Protein AF-A0A2V7EBF0-F1 (afdb_monomer)

Structure (mmCIF, N/CA/C/O backbone):
data_AF-A0A2V7EBF0-F1
#
_entry.id   AF-A0A2V7EBF0-F1
#
loop_
_atom_site.group_PDB
_atom_site.id
_atom_site.type_symbol
_atom_site.label_atom_id
_atom_site.label_alt_id
_atom_site.label_comp_id
_atom_site.label_asym_id
_atom_site.label_entity_id
_atom_site.label_seq_id
_atom_site.pdbx_PDB_ins_code
_atom_site.Cartn_x
_atom_site.Cartn_y
_atom_site.Cartn_z
_atom_site.occupancy
_atom_site.B_iso_or_equiv
_atom_site.auth_seq_id
_atom_site.auth_comp_id
_atom_site.auth_asym_id
_atom_site.auth_atom_id
_atom_site.pdbx_PDB_model_num
ATOM 1 N N . GLN A 1 1 ? -10.349 8.823 16.356 1.00 58.47 1 GLN A N 1
ATOM 2 C CA . GLN A 1 1 ? -10.720 7.522 15.749 1.00 58.47 1 GLN A CA 1
ATOM 3 C C . GLN A 1 1 ? -12.166 7.590 15.266 1.00 58.47 1 GLN A C 1
ATOM 5 O O . GLN A 1 1 ? -12.967 8.247 15.921 1.00 58.47 1 GLN A O 1
ATOM 10 N N . GLN A 1 2 ? -12.512 6.969 14.133 1.00 60.91 2 GLN A N 1
ATOM 11 C CA . GLN A 1 2 ? -13.850 7.128 13.535 1.00 60.91 2 GLN A CA 1
ATOM 12 C C . GLN A 1 2 ? -14.966 6.592 14.452 1.00 60.91 2 GLN A C 1
ATOM 14 O O . GLN A 1 2 ? -15.950 7.293 14.672 1.00 60.91 2 GLN A O 1
ATOM 19 N N . LEU A 1 3 ? -14.781 5.398 15.029 1.00 67.81 3 LEU A N 1
ATOM 20 C CA . LEU A 1 3 ? -15.836 4.668 15.744 1.00 67.81 3 LEU A CA 1
ATOM 21 C C . LEU A 1 3 ? -16.096 5.156 17.182 1.00 67.81 3 LEU A C 1
ATOM 23 O O . LEU A 1 3 ? -17.228 5.104 17.645 1.00 67.81 3 LEU A O 1
ATOM 27 N N . PHE A 1 4 ? -15.072 5.664 17.875 1.00 64.25 4 PHE A N 1
ATOM 28 C CA . PHE A 1 4 ? -15.153 5.979 19.313 1.00 64.25 4 PHE A CA 1
ATOM 29 C C . PHE A 1 4 ? -14.936 7.462 19.655 1.00 64.25 4 PHE A C 1
ATOM 31 O O . PHE A 1 4 ? -15.162 7.862 20.787 1.00 64.25 4 PHE A O 1
ATOM 38 N N . GLU A 1 5 ? -14.532 8.296 18.689 1.00 69.38 5 GLU A N 1
ATOM 39 C CA . GLU A 1 5 ? -14.191 9.716 18.920 1.00 69.38 5 GLU A CA 1
ATOM 40 C C . GLU A 1 5 ? -14.961 10.666 17.987 1.00 69.38 5 GLU A C 1
ATOM 42 O O . GLU A 1 5 ? -14.465 11.734 17.624 1.00 69.38 5 GLU A O 1
ATOM 47 N N . GLY A 1 6 ? -16.141 10.255 17.510 1.00 72.06 6 GLY A N 1
ATOM 48 C CA . GLY A 1 6 ? -17.023 11.101 16.694 1.00 72.06 6 GLY A CA 1
ATOM 49 C C . GLY A 1 6 ? -16.364 11.677 15.435 1.00 72.06 6 GLY A C 1
ATOM 50 O O . GLY A 1 6 ? -16.620 12.824 15.083 1.00 72.06 6 GLY A O 1
ATOM 51 N N . LYS A 1 7 ? -15.468 10.918 14.785 1.00 76.25 7 LYS A N 1
ATOM 52 C CA . LYS A 1 7 ? -14.666 11.368 13.626 1.00 76.25 7 LYS A CA 1
ATOM 53 C C . LYS A 1 7 ? -13.764 12.588 13.884 1.00 76.25 7 LYS A C 1
ATOM 55 O O . LYS A 1 7 ? -13.317 13.241 12.943 1.00 76.25 7 LYS A O 1
ATOM 60 N N . ARG A 1 8 ? 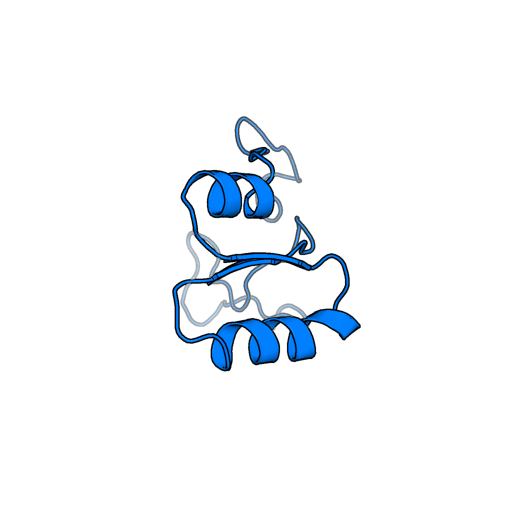-13.428 12.897 15.140 1.00 79.31 8 ARG A N 1
ATOM 61 C CA . ARG A 1 8 ? -12.458 13.952 15.456 1.00 79.31 8 ARG A CA 1
ATOM 62 C C . ARG A 1 8 ? -11.033 13.441 15.237 1.00 79.31 8 ARG A C 1
ATOM 64 O O . ARG A 1 8 ? -10.414 12.847 16.122 1.00 79.31 8 ARG A O 1
ATOM 71 N N . TYR A 1 9 ? -10.527 13.629 14.024 1.00 79.06 9 TYR A N 1
ATOM 72 C CA . TYR A 1 9 ? -9.169 13.250 13.636 1.00 79.06 9 TYR A CA 1
ATOM 73 C C . TYR A 1 9 ? -8.165 14.324 14.076 1.00 79.06 9 TYR A C 1
ATOM 75 O O . TYR A 1 9 ? -8.206 15.451 13.594 1.00 79.06 9 TYR A O 1
ATOM 83 N N . SER A 1 10 ? -7.252 13.979 14.984 1.00 82.12 10 SER A N 1
ATOM 84 C CA . SER A 1 10 ? -6.126 14.832 15.393 1.00 82.12 10 SER A CA 1
ATOM 85 C C . SER A 1 10 ? -4.820 14.101 15.097 1.00 82.12 10 SER A C 1
ATOM 87 O O . SER A 1 10 ? -4.689 12.941 15.483 1.00 82.12 10 SER A O 1
ATOM 89 N N . GLY A 1 11 ? -3.900 14.722 14.348 1.00 80.25 11 GLY A N 1
ATOM 90 C CA . GLY A 1 11 ? -2.574 14.159 14.032 1.00 80.25 11 GLY A CA 1
ATOM 91 C C . GLY A 1 11 ? -2.563 12.825 13.267 1.00 80.25 11 GLY A C 1
ATOM 92 O O . GLY A 1 11 ? -1.547 12.144 13.241 1.00 80.25 11 GLY A O 1
ATOM 93 N N . THR A 1 12 ? -3.689 12.426 12.676 1.00 80.75 12 THR A N 1
ATOM 94 C CA . THR A 1 12 ? -3.897 11.116 12.029 1.00 80.75 12 THR A CA 1
ATOM 95 C C . THR A 1 12 ? -4.030 11.163 10.503 1.00 80.75 12 THR A C 1
ATOM 97 O O . THR A 1 12 ? -3.710 10.155 9.872 1.00 80.75 12 THR A O 1
ATOM 100 N N . PRO A 1 13 ? -4.443 12.276 9.856 1.00 80.75 13 PRO A N 1
ATOM 101 C CA . PRO A 1 13 ? -4.356 12.384 8.405 1.00 80.75 13 PRO A CA 1
ATOM 102 C C . PRO A 1 13 ? -2.893 12.450 7.959 1.00 80.75 13 PRO A C 1
ATOM 104 O O . PRO A 1 13 ? -2.261 13.503 7.984 1.00 80.75 13 PRO A O 1
ATOM 107 N N . LEU A 1 14 ? -2.356 11.307 7.546 1.00 80.56 14 LEU A N 1
ATOM 108 C CA . LEU A 1 14 ? -1.045 11.225 6.918 1.00 80.56 14 LEU A CA 1
ATOM 109 C C . LEU A 1 14 ? -1.187 11.425 5.407 1.00 80.56 14 LEU A C 1
ATOM 111 O O . LEU A 1 14 ? -2.168 10.994 4.790 1.00 80.56 14 LEU A O 1
ATOM 115 N N . SER A 1 15 ? -0.203 12.106 4.828 1.00 84.44 15 SER A N 1
ATOM 116 C CA . SER A 1 15 ? 0.022 12.165 3.386 1.00 84.44 15 SER A CA 1
ATOM 117 C C . SER A 1 15 ? 1.371 11.517 3.087 1.00 84.44 15 SER A C 1
ATOM 119 O O . SER A 1 15 ? 2.277 11.558 3.920 1.00 84.44 15 SER A O 1
ATOM 121 N N . GLY A 1 16 ? 1.473 10.868 1.931 1.00 85.56 16 GLY A N 1
ATOM 122 C CA . GLY A 1 16 ? 2.702 10.252 1.440 1.00 85.56 16 GLY A CA 1
ATOM 123 C C . GLY A 1 16 ? 3.131 10.871 0.108 1.00 85.56 16 GLY A C 1
ATOM 124 O O . GLY A 1 16 ? 2.331 11.571 -0.522 1.00 85.56 16 GLY A O 1
ATOM 125 N N . PRO A 1 17 ? 4.378 10.632 -0.330 1.00 93.19 17 PRO A N 1
ATOM 126 C CA . PRO A 1 17 ? 4.820 10.993 -1.673 1.00 93.19 17 PRO A CA 1
ATOM 127 C C . PRO A 1 17 ? 4.093 10.150 -2.736 1.00 93.19 17 PRO A C 1
ATOM 129 O O . PRO A 1 17 ? 3.334 9.233 -2.424 1.00 93.19 17 PRO A O 1
ATOM 132 N N . GLY A 1 18 ? 4.360 10.420 -4.015 1.00 94.62 18 GLY A N 1
ATOM 133 C CA . GLY A 1 18 ? 4.025 9.467 -5.074 1.00 94.62 18 GLY A CA 1
ATOM 134 C C . GLY A 1 18 ? 4.912 8.227 -4.952 1.00 94.62 18 GLY A C 1
ATOM 135 O O . GLY A 1 18 ? 6.060 8.263 -5.388 1.00 94.62 18 GLY A O 1
ATOM 136 N N . PHE A 1 19 ? 4.407 7.150 -4.345 1.00 96.50 19 PHE A N 1
ATOM 137 C CA . PHE A 1 19 ? 5.202 5.953 -4.047 1.00 96.50 19 PHE A CA 1
ATOM 138 C C . PHE A 1 19 ? 5.698 5.230 -5.304 1.00 96.50 19 PHE A C 1
ATOM 140 O O . PHE A 1 19 ? 6.815 4.718 -5.296 1.00 96.50 19 PHE A O 1
ATOM 147 N N . ALA A 1 20 ? 4.924 5.246 -6.393 1.00 96.62 20 ALA A N 1
ATOM 148 C CA . ALA A 1 20 ? 5.365 4.720 -7.684 1.00 96.62 20 ALA A CA 1
ATOM 149 C C . ALA A 1 20 ? 6.573 5.500 -8.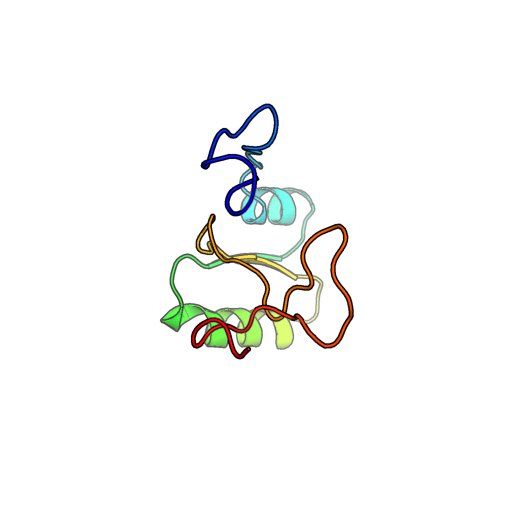239 1.00 96.62 20 ALA A C 1
ATOM 151 O O . ALA A 1 20 ? 7.595 4.903 -8.556 1.00 96.62 20 ALA A O 1
ATOM 152 N N . CYS A 1 21 ? 6.499 6.836 -8.251 1.00 96.44 21 CYS A N 1
ATOM 153 C CA . CYS A 1 21 ? 7.605 7.707 -8.670 1.00 96.44 21 CYS A CA 1
ATOM 154 C C . CYS A 1 21 ? 8.844 7.530 -7.776 1.00 96.44 21 CYS A C 1
ATOM 156 O O . CYS A 1 21 ? 9.974 7.484 -8.258 1.00 96.44 21 CYS A O 1
ATOM 158 N N . LEU A 1 22 ? 8.638 7.371 -6.465 1.00 97.44 22 LEU A N 1
ATOM 159 C CA . LEU A 1 22 ? 9.726 7.063 -5.545 1.00 97.44 22 LEU A CA 1
ATOM 160 C C . LEU A 1 22 ? 10.393 5.733 -5.915 1.00 97.44 22 LEU A C 1
ATOM 162 O O . LEU A 1 22 ? 11.611 5.687 -6.012 1.00 97.44 22 LEU A O 1
ATOM 166 N N . ALA A 1 23 ? 9.622 4.673 -6.163 1.00 97.19 23 ALA A N 1
ATOM 167 C CA . ALA A 1 23 ? 10.160 3.377 -6.570 1.00 97.19 23 ALA A CA 1
ATOM 168 C C . ALA A 1 23 ? 11.009 3.484 -7.849 1.00 97.19 23 ALA A C 1
ATOM 170 O O . ALA A 1 23 ? 12.141 2.998 -7.873 1.00 97.19 23 ALA A O 1
ATOM 171 N N . GLU A 1 24 ? 10.511 4.200 -8.859 1.00 96.56 24 GLU A N 1
ATOM 172 C CA . GLU A 1 24 ? 11.232 4.453 -10.112 1.00 96.56 24 GLU A CA 1
ATOM 173 C C . GLU A 1 24 ? 12.558 5.190 -9.888 1.00 96.56 24 GLU A C 1
ATOM 175 O O . GLU A 1 24 ? 13.577 4.818 -10.471 1.00 96.56 24 GLU A O 1
ATOM 180 N N . ALA A 1 25 ? 12.590 6.175 -8.985 1.00 97.56 25 ALA A N 1
ATOM 181 C CA . ALA A 1 25 ? 13.818 6.890 -8.633 1.00 97.56 25 ALA A CA 1
ATOM 182 C C . ALA A 1 25 ? 14.894 5.979 -8.005 1.00 97.56 25 ALA A C 1
ATOM 184 O O . ALA A 1 25 ? 16.085 6.266 -8.122 1.00 97.56 25 ALA A O 1
ATOM 185 N N . TYR A 1 26 ? 14.491 4.872 -7.374 1.00 96.62 26 TYR A N 1
ATOM 186 C CA . TYR A 1 26 ? 15.390 3.848 -6.828 1.00 96.62 26 TYR A CA 1
ATOM 187 C C . TYR A 1 26 ? 15.667 2.692 -7.806 1.00 96.62 26 TYR A C 1
ATOM 189 O O . TYR A 1 26 ? 16.286 1.700 -7.421 1.00 96.62 26 TYR A O 1
ATOM 197 N N . GLY A 1 27 ? 15.240 2.807 -9.068 1.00 96.06 27 GLY A N 1
ATOM 198 C CA . GLY A 1 27 ? 15.450 1.782 -10.094 1.00 96.06 27 GLY A CA 1
ATOM 199 C C . GLY A 1 27 ? 14.513 0.578 -9.973 1.00 96.06 27 GLY A C 1
ATOM 200 O O . GLY A 1 27 ? 14.788 -0.470 -10.553 1.00 96.06 27 GLY A O 1
ATOM 201 N N . LEU A 1 28 ? 13.422 0.714 -9.219 1.00 97.38 28 LEU A N 1
ATOM 202 C CA . LEU A 1 28 ? 12.373 -0.292 -9.101 1.00 97.38 28 LEU A CA 1
ATOM 203 C C . LEU A 1 28 ? 11.223 0.029 -10.052 1.00 97.38 28 LEU A C 1
ATOM 205 O O . LEU A 1 28 ? 11.003 1.178 -10.430 1.00 97.38 28 LEU A O 1
ATOM 209 N N . ARG A 1 29 ? 10.434 -0.985 -10.398 1.00 97.12 29 ARG A N 1
ATOM 210 C CA . ARG A 1 29 ? 9.181 -0.770 -11.121 1.00 97.12 29 ARG A CA 1
ATOM 211 C C . ARG A 1 29 ? 8.122 -0.224 -10.158 1.00 97.12 29 ARG A C 1
ATOM 213 O O . ARG A 1 29 ? 7.951 -0.764 -9.066 1.00 97.12 29 ARG A O 1
ATOM 220 N N . GLY A 1 30 ? 7.397 0.817 -10.556 1.00 97.00 30 GLY A N 1
ATOM 221 C CA . GLY A 1 30 ? 6.322 1.419 -9.766 1.00 97.00 30 GLY A CA 1
ATOM 222 C C . GLY A 1 30 ? 5.006 1.476 -10.538 1.00 97.00 30 GLY A C 1
ATOM 223 O O . GLY A 1 30 ? 5.003 1.779 -11.726 1.00 97.00 30 GLY A O 1
ATOM 224 N N . PHE A 1 31 ? 3.884 1.221 -9.866 1.00 96.69 31 PHE A N 1
ATOM 225 C CA . PHE A 1 31 ? 2.545 1.466 -10.408 1.00 96.69 31 PHE A CA 1
ATOM 226 C C . PHE A 1 31 ? 1.664 2.150 -9.372 1.00 96.69 31 PHE A C 1
ATOM 228 O O . PHE A 1 31 ? 1.702 1.797 -8.194 1.00 96.69 31 PHE A O 1
ATOM 235 N N . THR A 1 32 ? 0.822 3.075 -9.821 1.00 97.19 32 THR A N 1
ATOM 236 C CA . THR A 1 32 ? -0.307 3.576 -9.033 1.00 97.19 32 THR A CA 1
ATOM 237 C C . THR A 1 32 ? -1.590 2.967 -9.583 1.00 97.19 32 THR A C 1
ATOM 239 O O . THR A 1 32 ? -1.806 2.973 -10.792 1.00 97.19 32 THR A O 1
ATOM 242 N N . VAL A 1 33 ? -2.423 2.419 -8.698 1.00 97.31 33 VAL A N 1
ATOM 243 C CA . VAL A 1 33 ? -3.702 1.791 -9.043 1.00 97.31 33 VAL A CA 1
ATOM 244 C C . VAL A 1 33 ? -4.824 2.585 -8.389 1.00 97.31 33 VAL A C 1
ATOM 246 O O . VAL A 1 33 ? -5.009 2.528 -7.172 1.00 97.31 33 VAL A O 1
ATOM 249 N N . ASP A 1 34 ? -5.570 3.323 -9.207 1.00 95.56 34 ASP A N 1
ATOM 250 C CA . ASP A 1 34 ? -6.647 4.208 -8.747 1.00 95.56 34 ASP A CA 1
ATOM 251 C C . ASP A 1 34 ? -8.036 3.558 -8.793 1.00 95.56 34 ASP A C 1
ATOM 253 O O . ASP A 1 34 ? -8.973 4.043 -8.157 1.00 95.56 34 ASP A O 1
ATOM 257 N N . ARG A 1 35 ? -8.191 2.470 -9.554 1.00 95.50 35 ARG A N 1
ATOM 258 C CA . ARG A 1 35 ? -9.478 1.808 -9.777 1.00 95.50 35 ARG A CA 1
ATOM 259 C C . ARG A 1 35 ? -9.401 0.331 -9.438 1.00 95.50 35 ARG A C 1
ATOM 261 O O . ARG A 1 35 ? -8.405 -0.335 -9.706 1.00 95.50 35 ARG A O 1
ATOM 268 N N . ILE A 1 36 ? -10.494 -0.197 -8.893 1.00 94.50 36 ILE A N 1
ATOM 269 C CA . ILE A 1 36 ? -10.570 -1.607 -8.498 1.00 94.50 36 ILE A CA 1
ATOM 270 C C . ILE A 1 36 ? -10.505 -2.555 -9.702 1.00 94.50 36 ILE A C 1
ATOM 272 O O . ILE A 1 36 ? -9.965 -3.651 -9.580 1.00 94.50 36 ILE A O 1
ATOM 276 N N . GLU A 1 37 ? -11.003 -2.125 -10.865 1.00 97.00 37 GLU A N 1
ATOM 277 C CA . GLU A 1 37 ? -10.965 -2.928 -12.093 1.00 97.00 37 GLU A CA 1
ATOM 278 C C . GLU A 1 37 ? -9.525 -3.215 -12.547 1.00 97.00 37 GLU A C 1
ATOM 280 O O . GLU A 1 37 ? -9.230 -4.320 -12.998 1.00 97.00 37 GLU A O 1
ATOM 285 N N . ASP A 1 38 ? -8.618 -2.258 -12.337 1.00 96.31 38 ASP A N 1
ATOM 286 C CA . ASP A 1 38 ? -7.218 -2.345 -12.762 1.00 96.31 38 ASP A CA 1
ATOM 287 C C . ASP A 1 38 ? -6.357 -3.160 -11.779 1.00 96.31 38 ASP A C 1
ATOM 289 O O . ASP A 1 38 ? -5.231 -3.552 -12.092 1.00 96.31 38 ASP A O 1
ATOM 293 N N . ALA A 1 39 ? -6.874 -3.446 -10.578 1.00 96.44 39 ALA A N 1
ATOM 294 C CA . ALA A 1 39 ? -6.103 -4.065 -9.505 1.00 96.44 39 ALA A CA 1
ATOM 295 C C . ALA A 1 39 ? -5.585 -5.459 -9.870 1.00 96.44 39 ALA A C 1
ATOM 297 O O . ALA A 1 39 ? -4.429 -5.783 -9.597 1.00 96.44 39 ALA A O 1
ATOM 298 N N . THR A 1 40 ? -6.421 -6.278 -10.511 1.00 97.62 40 THR A N 1
ATOM 299 C CA . THR A 1 40 ? -6.029 -7.644 -10.883 1.00 97.62 40 THR A CA 1
ATOM 300 C C . THR A 1 40 ? -4.897 -7.633 -11.906 1.00 97.62 40 THR A C 1
ATOM 302 O O . THR A 1 40 ? -3.940 -8.398 -11.781 1.00 97.62 40 THR A O 1
ATOM 305 N N . ASP A 1 41 ? -4.977 -6.748 -12.896 1.00 97.69 41 ASP 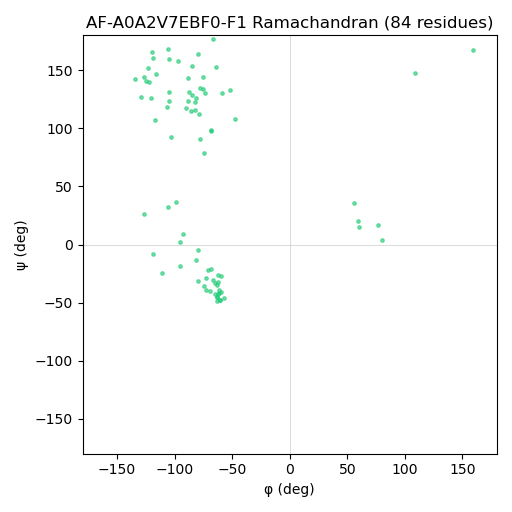A N 1
ATOM 306 C CA . ASP A 1 41 ? -3.983 -6.679 -13.962 1.00 97.69 41 ASP A CA 1
ATOM 307 C C . ASP A 1 41 ? -2.676 -6.047 -13.476 1.00 97.69 41 ASP A C 1
ATOM 309 O O . ASP A 1 41 ? -1.602 -6.537 -13.821 1.00 97.69 41 ASP A O 1
ATOM 313 N N . ALA A 1 42 ? -2.740 -5.054 -12.585 1.00 97.25 42 ALA A N 1
ATOM 314 C CA . ALA A 1 42 ? -1.557 -4.501 -11.927 1.00 97.25 42 ALA A CA 1
ATOM 315 C C . ALA A 1 42 ? -0.817 -5.550 -11.077 1.00 97.25 42 ALA A C 1
ATOM 317 O O . ALA A 1 42 ? 0.411 -5.634 -11.125 1.00 97.25 42 ALA A O 1
ATOM 318 N N . ILE A 1 43 ? -1.553 -6.390 -10.338 1.00 97.44 43 ILE A N 1
ATOM 319 C CA . ILE A 1 43 ? -0.968 -7.494 -9.561 1.00 97.44 43 ILE A CA 1
ATOM 320 C C . ILE A 1 43 ? -0.291 -8.505 -10.487 1.00 97.44 43 ILE A C 1
ATOM 322 O O . ILE A 1 43 ? 0.839 -8.903 -10.217 1.00 97.44 43 ILE A O 1
ATOM 326 N N . ARG A 1 44 ? -0.939 -8.893 -11.592 1.00 98.00 44 ARG A N 1
ATOM 327 C CA . ARG A 1 44 ? -0.342 -9.802 -12.587 1.00 98.00 44 ARG A CA 1
ATOM 328 C C . ARG A 1 44 ? 0.929 -9.216 -13.198 1.00 98.00 44 ARG A C 1
ATOM 330 O O . ARG A 1 44 ? 1.955 -9.881 -13.212 1.00 98.00 44 ARG A O 1
ATOM 337 N N . ALA A 1 45 ? 0.894 -7.953 -13.620 1.00 96.88 45 ALA A N 1
ATOM 338 C CA . ALA A 1 45 ? 2.048 -7.276 -14.209 1.00 96.88 45 ALA A CA 1
ATOM 339 C C . ALA A 1 45 ? 3.238 -7.150 -13.241 1.00 96.88 45 ALA A C 1
ATOM 341 O O . ALA A 1 45 ? 4.390 -7.170 -13.678 1.00 96.88 45 ALA A O 1
ATOM 342 N N . ALA A 1 46 ? 2.969 -7.008 -11.939 1.00 96.56 46 ALA A N 1
ATOM 343 C CA . ALA A 1 46 ? 3.992 -7.044 -10.898 1.00 96.56 46 ALA A CA 1
ATOM 344 C C . ALA A 1 46 ? 4.529 -8.462 -10.660 1.00 96.56 46 ALA A C 1
ATOM 346 O O . ALA A 1 46 ? 5.726 -8.624 -10.453 1.00 96.56 46 ALA A O 1
ATOM 347 N N . TRP A 1 47 ? 3.658 -9.474 -10.699 1.00 96.94 47 TRP A N 1
ATOM 348 C CA . TRP A 1 47 ? 4.011 -10.877 -10.475 1.00 96.94 47 TRP A CA 1
ATOM 349 C C . TRP A 1 47 ? 4.863 -11.465 -11.605 1.00 96.94 47 TRP A C 1
ATOM 351 O O . TRP A 1 47 ? 5.811 -12.200 -11.347 1.00 96.94 47 TRP A O 1
ATOM 361 N N . ASP A 1 48 ? 4.548 -11.114 -12.851 1.00 97.44 48 ASP A N 1
ATOM 362 C CA . ASP A 1 48 ? 5.266 -11.581 -14.042 1.00 97.44 48 ASP A CA 1
ATOM 363 C C . ASP A 1 48 ? 6.580 -10.811 -14.283 1.00 97.44 48 ASP A C 1
ATOM 365 O O . ASP A 1 48 ? 7.340 -11.123 -15.204 1.00 97.44 48 ASP A O 1
ATOM 369 N N . HIS A 1 49 ? 6.860 -9.779 -13.483 1.00 96.62 49 HIS A N 1
ATOM 370 C CA . HIS A 1 49 ? 8.108 -9.036 -13.562 1.00 96.62 49 HIS A CA 1
ATOM 371 C C . HIS A 1 49 ? 9.222 -9.764 -12.804 1.00 96.62 49 HIS A C 1
ATOM 373 O O . HIS A 1 49 ? 9.138 -9.966 -11.596 1.00 96.62 49 HIS A O 1
ATOM 379 N N . ASP A 1 50 ? 10.311 -10.084 -13.505 1.00 95.62 50 ASP A N 1
ATOM 380 C CA . ASP A 1 50 ? 11.555 -10.543 -12.882 1.00 95.62 50 ASP A CA 1
ATOM 381 C C . ASP A 1 50 ? 12.280 -9.361 -12.213 1.00 95.62 50 ASP A C 1
ATOM 383 O O . ASP A 1 50 ? 13.167 -8.726 -12.790 1.00 95.62 50 ASP A O 1
ATOM 387 N N . GLY A 1 51 ? 11.801 -8.984 -11.026 1.00 94.25 51 GLY A N 1
ATOM 388 C CA . GLY A 1 51 ? 12.304 -7.851 -10.260 1.00 94.25 51 GLY A CA 1
ATOM 389 C C . GLY A 1 51 ? 11.308 -7.322 -9.229 1.00 94.25 51 GLY A C 1
ATOM 390 O O . GLY A 1 51 ? 10.120 -7.644 -9.232 1.00 94.25 51 GLY A O 1
ATOM 391 N N . SER A 1 52 ? 11.793 -6.470 -8.328 1.00 96.44 52 SER A N 1
ATOM 392 C CA . SER A 1 52 ? 10.951 -5.853 -7.301 1.00 96.44 52 SER A CA 1
ATOM 393 C C . SER A 1 52 ? 10.048 -4.769 -7.893 1.00 96.44 52 SER A C 1
ATOM 395 O O . SER A 1 52 ? 10.512 -3.853 -8.576 1.00 96.44 52 SER A O 1
ATOM 397 N N . THR A 1 53 ? 8.758 -4.848 -7.562 1.00 97.81 53 THR A N 1
ATOM 398 C CA . THR A 1 53 ? 7.732 -3.883 -7.972 1.00 97.81 53 THR A CA 1
ATOM 399 C C . THR A 1 53 ? 7.041 -3.278 -6.752 1.00 97.81 53 THR A C 1
ATOM 401 O O . THR A 1 53 ? 6.718 -3.990 -5.802 1.00 97.81 53 THR A O 1
ATOM 404 N N . VAL A 1 54 ? 6.762 -1.975 -6.794 1.00 97.88 54 VAL A N 1
ATOM 405 C CA . VAL A 1 54 ? 5.921 -1.269 -5.818 1.00 97.88 54 VAL A CA 1
ATOM 406 C C . VAL A 1 54 ? 4.559 -0.971 -6.442 1.00 97.88 54 VAL A C 1
ATOM 408 O O . VAL A 1 54 ? 4.478 -0.303 -7.471 1.00 97.88 54 VAL A O 1
ATOM 411 N N . LEU A 1 55 ? 3.489 -1.442 -5.797 1.00 97.50 55 LEU A N 1
ATOM 412 C CA . LEU A 1 55 ? 2.104 -1.124 -6.150 1.00 97.50 55 LEU A CA 1
ATOM 413 C C . LEU A 1 55 ? 1.507 -0.165 -5.113 1.00 97.50 55 LEU A C 1
ATOM 415 O O . LEU A 1 55 ? 1.397 -0.502 -3.935 1.00 97.50 55 LEU A O 1
ATOM 419 N N . ASP A 1 56 ? 1.112 1.021 -5.560 1.00 96.62 56 ASP A N 1
ATOM 420 C CA . ASP A 1 56 ? 0.477 2.074 -4.767 1.00 96.62 56 ASP A CA 1
ATOM 421 C C . ASP A 1 56 ? -1.033 2.102 -5.044 1.00 96.62 56 ASP A C 1
ATOM 423 O O . ASP A 1 56 ? -1.491 2.727 -6.003 1.00 96.62 56 ASP A O 1
ATOM 427 N N . PHE A 1 57 ? -1.810 1.383 -4.230 1.00 95.56 57 PHE A N 1
ATOM 428 C CA . PHE A 1 57 ? -3.267 1.308 -4.362 1.00 95.56 57 PHE A CA 1
ATOM 429 C C . PHE A 1 57 ? -3.958 2.467 -3.650 1.00 95.56 57 PHE A C 1
ATOM 431 O O . PHE A 1 57 ? -3.776 2.676 -2.447 1.00 95.56 57 PHE A O 1
ATOM 438 N N . ARG A 1 58 ? -4.843 3.168 -4.359 1.00 93.00 58 ARG A N 1
ATOM 439 C CA . ARG A 1 58 ? -5.736 4.148 -3.738 1.00 93.00 58 ARG A CA 1
ATOM 440 C C . ARG A 1 58 ? -6.980 3.444 -3.220 1.00 93.00 58 ARG A C 1
ATOM 442 O O . ARG A 1 58 ? -7.769 2.890 -3.977 1.00 93.00 58 ARG A O 1
ATOM 449 N N . VAL A 1 59 ? -7.132 3.454 -1.900 1.00 90.75 59 VAL A N 1
ATOM 450 C CA . VAL A 1 59 ? -8.234 2.803 -1.184 1.00 90.75 59 VAL A CA 1
ATOM 451 C C . VAL A 1 59 ? -9.061 3.825 -0.413 1.00 90.75 59 VAL A C 1
ATOM 453 O O . VAL A 1 59 ? -8.593 4.928 -0.116 1.00 90.75 59 VAL A O 1
ATOM 456 N N . GLU A 1 60 ? -10.289 3.445 -0.066 1.00 86.00 60 GLU A N 1
ATOM 457 C CA . GLU A 1 60 ? -11.145 4.254 0.799 1.00 86.00 60 GLU A CA 1
ATOM 458 C C . GLU A 1 60 ? -10.467 4.481 2.158 1.00 86.00 60 GLU A C 1
ATOM 460 O O . GLU A 1 60 ? -9.995 3.541 2.803 1.00 86.00 60 GLU A O 1
ATOM 465 N N . ARG A 1 61 ? -10.421 5.739 2.604 1.00 78.19 61 ARG A N 1
ATOM 466 C CA . ARG A 1 61 ? -9.701 6.137 3.822 1.00 78.19 61 ARG A CA 1
ATOM 467 C C . ARG A 1 61 ? -10.416 5.680 5.089 1.00 78.19 61 ARG A C 1
ATOM 469 O O . ARG A 1 61 ? -9.764 5.479 6.108 1.00 78.19 61 ARG A O 1
ATOM 476 N N . GLU A 1 62 ? -11.742 5.559 5.041 1.00 77.06 62 GLU A N 1
ATOM 477 C CA . GLU A 1 62 ? -12.591 5.289 6.209 1.00 77.06 62 GLU A CA 1
ATOM 478 C C . GLU A 1 62 ? -13.132 3.843 6.269 1.00 77.06 62 GLU A C 1
ATOM 480 O O . GLU A 1 62 ? -14.229 3.600 6.776 1.00 77.06 62 GLU A O 1
ATOM 485 N N . ALA A 1 63 ? -12.379 2.858 5.770 1.00 76.62 63 ALA A N 1
ATOM 486 C CA . ALA A 1 63 ? -12.752 1.449 5.891 1.00 76.62 63 ALA A CA 1
ATOM 487 C C . ALA A 1 63 ? -12.418 0.895 7.293 1.00 76.62 63 ALA A C 1
ATOM 489 O O . ALA A 1 63 ? -11.252 0.732 7.651 1.00 76.62 63 ALA A O 1
ATOM 490 N N . ASN A 1 64 ? -13.444 0.572 8.087 1.00 81.69 64 ASN A N 1
ATOM 491 C CA . ASN A 1 64 ? -13.257 -0.095 9.380 1.00 81.69 64 ASN A CA 1
ATOM 492 C C . ASN A 1 64 ? -12.916 -1.581 9.207 1.00 81.69 64 ASN A C 1
ATOM 494 O O . ASN A 1 64 ? -13.461 -2.263 8.334 1.00 81.69 64 ASN A O 1
ATOM 498 N N . VAL A 1 65 ? -12.059 -2.089 10.094 1.00 84.06 65 VAL A N 1
ATOM 499 C CA . VAL A 1 65 ? -11.739 -3.516 10.191 1.00 84.06 65 VAL A CA 1
ATOM 500 C C . VAL A 1 65 ? -12.735 -4.175 11.136 1.00 84.06 65 VAL A C 1
ATOM 502 O O . VAL A 1 65 ? -12.873 -3.770 12.289 1.00 84.06 65 VAL A O 1
ATOM 505 N N . PHE A 1 66 ? -13.413 -5.198 10.630 1.00 86.69 66 PHE A N 1
ATOM 506 C CA . PHE A 1 66 ? -14.335 -6.032 11.386 1.00 86.69 66 PHE A CA 1
ATOM 507 C C . PHE A 1 66 ? -13.898 -7.501 11.295 1.00 86.69 66 PHE A C 1
ATOM 509 O O . PHE A 1 66 ? -13.323 -7.894 10.276 1.00 86.69 66 PHE A O 1
ATOM 516 N N . PRO A 1 67 ? -14.208 -8.318 12.312 1.00 89.25 67 PRO A N 1
ATOM 517 C CA . PRO A 1 67 ? -14.990 -7.951 13.490 1.00 89.25 67 PRO A CA 1
ATOM 518 C C . PRO A 1 67 ? -14.124 -7.295 14.590 1.00 89.25 67 PRO A C 1
ATOM 520 O O . PRO A 1 67 ? -12.908 -7.480 14.625 1.00 89.25 67 PRO A O 1
ATOM 523 N N . LEU A 1 68 ? -14.730 -6.461 15.441 1.00 89.75 68 LEU A N 1
ATOM 524 C CA . LEU A 1 68 ? -14.022 -5.605 16.407 1.00 89.75 68 LEU A CA 1
ATOM 525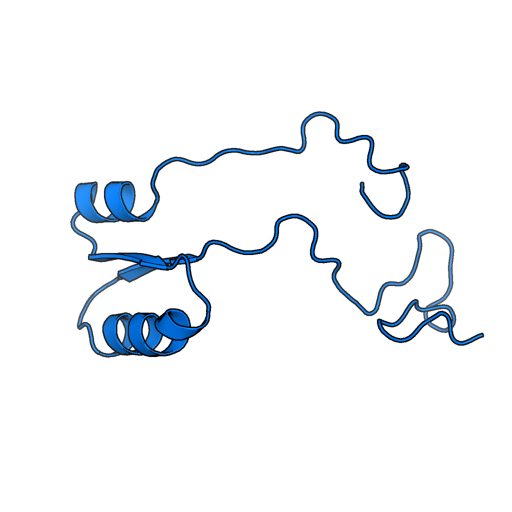 C C . LEU A 1 68 ? -14.611 -5.770 17.811 1.00 89.75 68 LEU A C 1
ATOM 527 O O . LEU A 1 68 ? -15.808 -5.568 17.997 1.00 89.75 68 LEU A O 1
ATOM 531 N N . 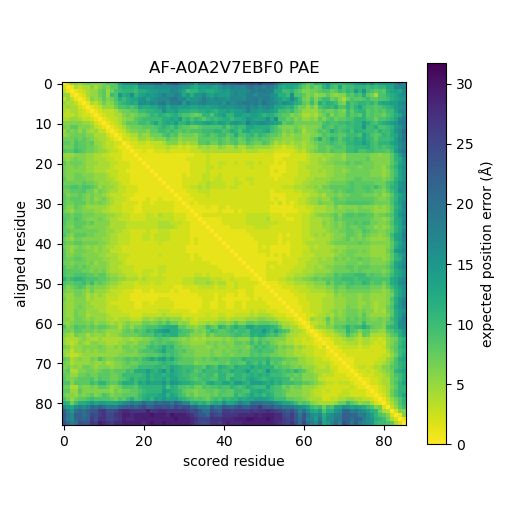VAL A 1 69 ? -13.772 -6.070 18.806 1.00 89.06 69 VAL A N 1
ATOM 532 C CA . VAL A 1 69 ? -14.164 -6.024 20.226 1.00 89.06 69 VAL A CA 1
ATOM 533 C C . VAL A 1 69 ? -13.883 -4.617 20.761 1.00 89.06 69 VAL A C 1
ATOM 535 O O . VAL A 1 69 ? -12.722 -4.193 20.744 1.00 89.06 69 VAL A O 1
ATOM 538 N N . PRO A 1 70 ? -14.899 -3.862 21.212 1.00 85.38 70 PRO A N 1
ATOM 539 C CA . PRO A 1 70 ? -14.678 -2.538 21.776 1.00 85.38 70 PRO 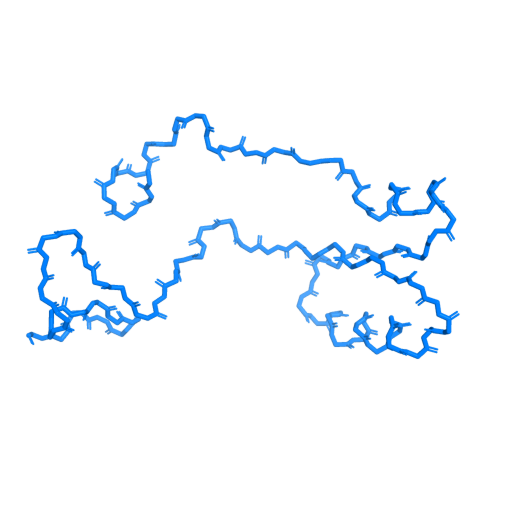A CA 1
ATOM 540 C C . PRO A 1 70 ? -13.852 -2.598 23.070 1.00 85.38 70 PRO A C 1
ATOM 542 O O . PRO A 1 70 ? -13.915 -3.587 23.805 1.00 85.38 70 PRO A O 1
ATOM 545 N N . PRO A 1 71 ? -13.109 -1.530 23.409 1.00 84.81 71 PRO A N 1
ATOM 546 C CA . PRO A 1 71 ? -12.409 -1.453 24.685 1.00 84.81 71 PRO A CA 1
ATOM 547 C C . PRO A 1 71 ? -13.353 -1.735 25.862 1.00 84.81 71 PRO A C 1
ATOM 549 O O . PRO A 1 71 ? -14.462 -1.204 25.924 1.00 84.81 71 PRO A O 1
ATOM 552 N N . GLY A 1 72 ? -12.914 -2.585 26.790 1.00 88.75 72 GLY A N 1
ATOM 553 C CA . GLY A 1 72 ? -13.685 -2.945 27.983 1.00 88.75 72 GLY A CA 1
ATOM 554 C C . GLY A 1 72 ? -14.779 -4.002 27.786 1.00 88.75 72 GLY A C 1
ATOM 555 O O . GLY A 1 72 ? -15.469 -4.292 28.756 1.00 88.75 72 GLY A O 1
ATOM 556 N N . HIS A 1 73 ? -14.927 -4.584 26.590 1.00 87.56 73 HIS A N 1
ATOM 557 C CA . HIS A 1 73 ? -15.908 -5.641 26.310 1.00 87.56 73 HIS A CA 1
ATOM 558 C C . HIS A 1 73 ? -15.249 -7.023 26.194 1.00 87.56 73 HIS A C 1
ATOM 560 O O . HIS A 1 73 ? -14.040 -7.147 25.970 1.00 87.56 73 HIS A O 1
ATOM 566 N N . SER A 1 74 ? -16.048 -8.075 26.367 1.00 91.00 74 SER A N 1
ATOM 567 C CA . SER A 1 74 ? -15.622 -9.463 26.201 1.00 91.00 74 SER A CA 1
ATOM 568 C C . SER A 1 74 ? -15.581 -9.880 24.726 1.00 91.00 74 SER A C 1
ATOM 570 O O . SER A 1 74 ? -16.178 -9.250 23.857 1.00 91.00 74 SER A O 1
ATOM 572 N N . ILE A 1 75 ? -14.907 -10.998 24.432 1.00 87.75 75 ILE A N 1
ATOM 573 C CA . ILE A 1 75 ? -14.837 -11.562 23.070 1.00 87.75 75 ILE A CA 1
ATOM 574 C C . ILE A 1 75 ? -16.231 -11.906 22.515 1.00 87.75 75 ILE A C 1
ATOM 576 O O . ILE A 1 75 ? -16.416 -11.880 21.301 1.00 87.75 75 ILE A O 1
ATOM 580 N N . GLY A 1 76 ? -17.204 -12.212 23.382 1.00 88.88 76 GLY A N 1
ATOM 581 C CA . GLY A 1 76 ? -18.579 -12.507 22.973 1.00 88.88 76 GLY A CA 1
ATOM 582 C C . GLY A 1 76 ? -19.352 -11.287 22.464 1.00 88.88 76 GLY A C 1
ATOM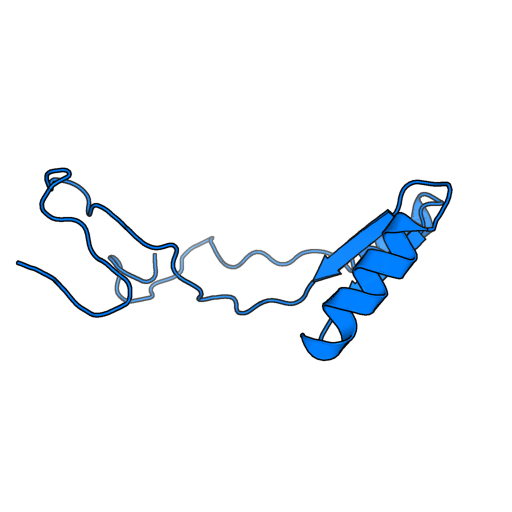 583 O O . GLY A 1 76 ? -20.287 -11.454 21.696 1.00 88.88 76 GLY A O 1
ATOM 584 N N . GLU A 1 77 ? -18.933 -10.073 22.825 1.00 84.12 77 GLU A N 1
ATOM 585 C CA . GLU A 1 77 ? -19.627 -8.807 22.526 1.00 84.12 77 GLU A CA 1
ATOM 586 C C . GLU A 1 77 ? -19.014 -8.099 21.304 1.00 84.12 77 GLU A C 1
ATOM 588 O O . GLU A 1 77 ? -18.832 -6.879 21.253 1.00 84.12 77 GLU A O 1
ATOM 593 N N . MET A 1 78 ? -18.600 -8.891 20.321 1.00 89.94 78 MET A N 1
ATOM 594 C CA . MET A 1 78 ? -17.878 -8.416 19.151 1.00 89.94 78 MET A CA 1
ATOM 595 C C . MET A 1 78 ? -18.823 -7.754 18.139 1.00 89.94 78 MET A C 1
ATOM 597 O O . MET A 1 78 ? -19.858 -8.304 17.771 1.00 89.94 78 MET A O 1
ATOM 601 N N . ILE A 1 79 ? -18.431 -6.593 17.611 1.00 86.56 79 ILE A N 1
ATOM 602 C CA . ILE A 1 79 ? -19.177 -5.899 16.557 1.00 86.56 79 ILE A CA 1
ATOM 603 C C . ILE A 1 79 ? -18.823 -6.518 15.201 1.00 86.56 79 ILE A C 1
ATOM 605 O O . ILE A 1 79 ? -17.648 -6.580 14.822 1.00 86.56 79 ILE A O 1
ATOM 609 N N . THR A 1 80 ? -19.840 -6.935 14.446 1.00 86.88 80 THR A N 1
ATOM 610 C CA . THR A 1 80 ? -19.713 -7.459 13.079 1.00 86.88 80 THR A CA 1
ATOM 611 C C . THR A 1 80 ? -20.202 -6.441 12.042 1.00 86.88 80 THR A C 1
ATOM 613 O O . THR A 1 80 ? -20.818 -5.425 12.366 1.00 86.88 80 THR A O 1
ATOM 616 N N . ARG A 1 81 ? -19.914 -6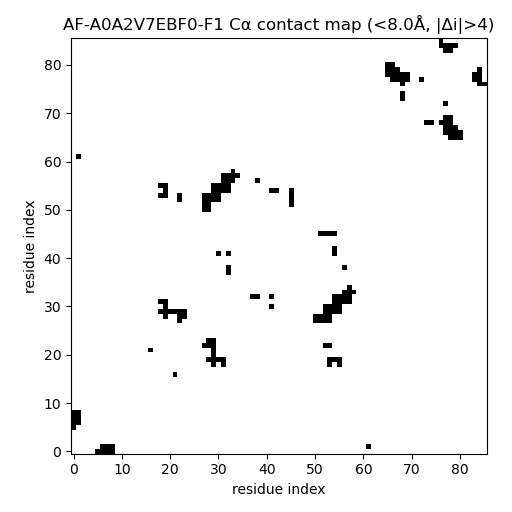.703 10.762 1.00 75.38 81 ARG A N 1
ATOM 617 C CA . ARG A 1 81 ? -20.238 -5.804 9.641 1.00 75.38 81 ARG A CA 1
ATOM 618 C C . ARG A 1 81 ? -21.748 -5.675 9.369 1.00 75.38 81 ARG A C 1
ATOM 620 O O . ARG A 1 81 ? -22.156 -4.696 8.754 1.00 75.38 81 ARG A O 1
ATOM 627 N N . GLU A 1 82 ? -22.556 -6.638 9.815 1.00 70.56 82 GLU A N 1
ATOM 628 C CA . GLU A 1 82 ? -23.995 -6.741 9.508 1.00 70.56 82 GLU A CA 1
ATOM 629 C C . GLU A 1 82 ? -24.909 -6.125 10.582 1.00 70.56 82 GLU A C 1
ATOM 631 O O . GLU A 1 82 ? -26.128 -6.113 10.430 1.00 70.56 82 GLU A O 1
ATOM 636 N N . GLY A 1 83 ? -24.332 -5.533 11.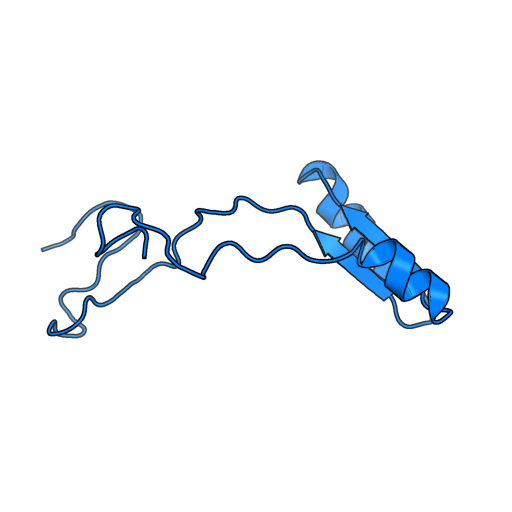628 1.00 53.84 83 GLY A N 1
ATOM 637 C CA . GLY A 1 83 ? -25.079 -4.952 12.738 1.00 53.84 83 GLY A CA 1
ATOM 638 C C . GLY A 1 83 ? -24.931 -5.781 14.007 1.00 53.84 83 GLY A C 1
ATOM 639 O O . GLY A 1 83 ? -24.741 -6.992 13.969 1.00 53.84 83 GLY A O 1
ATOM 640 N N . VAL A 1 84 ? -24.960 -5.072 15.133 1.00 46.31 84 VAL A N 1
ATOM 641 C CA . VAL A 1 84 ? -24.745 -5.574 16.494 1.00 46.31 84 VAL A CA 1
ATOM 642 C C . VAL A 1 84 ? -25.576 -6.837 16.739 1.00 46.31 84 VAL A C 1
ATOM 644 O O . VAL A 1 84 ? -26.795 -6.762 16.871 1.00 46.31 84 VAL A O 1
ATOM 647 N N . THR A 1 85 ? -24.925 -7.995 16.802 1.00 35.78 85 THR A N 1
ATOM 648 C CA . THR A 1 85 ? -25.523 -9.201 17.382 1.00 35.78 85 THR A CA 1
ATOM 649 C C . THR A 1 85 ? -25.243 -9.207 18.880 1.00 35.78 85 THR A C 1
ATOM 651 O O . THR A 1 85 ? -24.120 -8.915 19.285 1.00 35.78 85 THR A O 1
ATOM 654 N N . ALA A 1 86 ? -26.319 -9.448 19.634 1.00 38.28 86 ALA A N 1
ATOM 655 C CA . ALA A 1 86 ? -26.498 -9.251 21.073 1.00 38.28 86 ALA A CA 1
ATOM 656 C C . ALA A 1 86 ? -25.491 -9.962 21.984 1.00 38.28 86 ALA A C 1
ATOM 658 O O . ALA A 1 86 ? -25.025 -11.059 21.603 1.00 38.28 86 ALA A O 1
#

Radius of gyration: 18.47 Å; Cα contacts (8 Å, |Δi|>4): 93; chains: 1; bounding box: 42×27×42 Å

Foldseek 3Di:
DVPPPVPPDDPPDDDDDQVQVVCVVVVAHEDEAEDPVCVVVVVVVCVPDPGHYYYHYDDDPPDDDDQADDPPGDPVQTAGPVGGDD

Nearest PDB structures (foldseek):
  1t9d-assembly2_C  TM=9.527E-01  e=1.680E-03  Saccharomyces cerevisiae
  6deo-assembly1_A  TM=9.541E-01  e=1.680E-03  Candida albicans SC5314
  1t9b-assembly1_B  TM=9.526E-01  e=1.922E-03  Saccharomyces cerevisiae
  6den-assembly1_A  TM=9.534E-01  e=1.797E-03  Candida albicans SC5314
  6del-assembly1_A  TM=9.527E-01  e=2.515E-03  Candida albicans SC5314

Sequence (86 aa):
QQLFEGKRYSGTPLSGPGFACLAEAYGLRGFTVDRIEDATDAIRAAWDHDGSTVLDFRVEREANVFPLVPPGHSIGEMITREGVTA

Solvent-accessible surface area (backbone atoms only — not comparable to full-atom values): 5606 Å² total; per-residue (Å²): 75,67,90,84,43,82,58,55,73,72,101,63,90,79,83,78,76,65,59,21,62,52,28,43,77,73,76,32,47,45,38,73,38,79,48,77,84,54,45,63,57,53,51,48,59,43,68,75,39,96,59,68,60,44,79,40,70,64,70,78,89,85,72,81,80,70,72,37,61,54,90,96,56,53,86,78,58,38,39,47,92,88,53,80,57,123

pLDDT: mean 86.82, std 13.54, range [35.78, 98.0]

Mean predicted aligned error: 7.01 Å

Secondary structure (DSSP, 8-state):
-TTTTTT--SS-------HHHHHHHTT-EEEEE-SHHHHHHHHHHHHTSSS-EEEEE---TT---SSBPPTT--GGG-B-TT----